Protein AF-A0A914D8M0-F1 (afdb_monomer_lite)

Sequence (100 aa):
MAIRNVLVTGCDYGLGLEFVKVLCKDENLRVDDDESIESVKNLIESQIGSEGLDLLINNAGINQNDGWVPGKGWVNLNRAHMLKHLNVNTLGPVMLTHAN

pLDDT: mean 78.16, std 12.93, range [47.69, 94.81]

Foldseek 3Di:
DDFDAEDAPPCPDDPNVVCCVVVPPPVQQDPVDPVSVVVVVVVVVVPPDPPDHPYYHLPDADDDCQPQDPPPGRPRDDPVVVVVRCVRVPVVVVVVVVVD

Radius of gyration: 17.94 Å; chains: 1; bounding box: 36×24×51 Å

Structure (mmCIF, N/CA/C/O backbone):
data_AF-A0A914D8M0-F1
#
_entry.id   AF-A0A914D8M0-F1
#
loop_
_atom_site.group_PDB
_atom_site.id
_atom_site.type_symbol
_atom_site.label_atom_id
_atom_site.label_alt_id
_atom_site.label_comp_id
_atom_site.label_asym_id
_atom_site.label_entity_id
_atom_site.label_seq_id
_atom_site.pdbx_PDB_ins_code
_atom_site.Cartn_x
_atom_site.Cartn_y
_atom_site.Cartn_z
_atom_site.occupancy
_atom_site.B_iso_or_equiv
_atom_site.auth_seq_id
_atom_site.auth_comp_id
_atom_site.auth_asym_id
_atom_site.auth_atom_id
_atom_site.pdbx_PDB_model_num
ATOM 1 N N . MET A 1 1 ? -24.512 8.894 9.621 1.00 58.84 1 MET A N 1
ATOM 2 C CA . MET A 1 1 ? -23.800 7.637 9.930 1.00 58.84 1 MET A CA 1
AT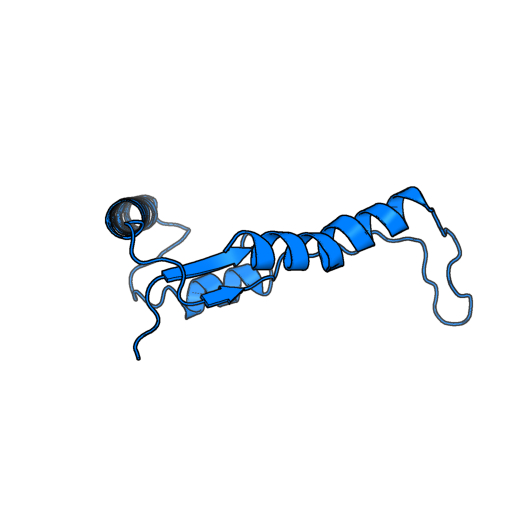OM 3 C C . MET A 1 1 ? -22.369 8.017 10.273 1.00 58.84 1 MET A C 1
ATOM 5 O O . MET A 1 1 ? -21.840 8.878 9.581 1.00 58.84 1 MET A O 1
ATOM 9 N N . ALA A 1 2 ? -21.799 7.501 11.362 1.00 78.19 2 ALA A N 1
ATOM 10 C CA . ALA A 1 2 ? -20.409 7.780 11.732 1.00 78.19 2 ALA A CA 1
ATOM 11 C C . ALA A 1 2 ? -19.495 6.730 11.081 1.00 78.19 2 ALA A C 1
ATOM 13 O O . ALA A 1 2 ? -19.821 5.549 11.146 1.00 78.19 2 ALA A O 1
ATOM 14 N N . ILE A 1 3 ? -18.398 7.160 10.449 1.00 79.00 3 ILE A N 1
ATOM 15 C CA . ILE A 1 3 ? -17.371 6.270 9.880 1.00 79.00 3 ILE A CA 1
ATOM 16 C C . ILE A 1 3 ? -16.447 5.835 11.022 1.00 79.00 3 ILE A C 1
ATOM 18 O O . ILE A 1 3 ? -15.930 6.702 11.726 1.00 79.00 3 ILE A O 1
ATOM 22 N N . ARG A 1 4 ? -16.258 4.526 11.218 1.00 78.81 4 ARG A N 1
ATOM 23 C CA . ARG A 1 4 ? -15.427 3.958 12.295 1.00 78.81 4 ARG A CA 1
ATOM 24 C C . ARG A 1 4 ? -14.321 3.060 11.748 1.00 78.81 4 ARG A C 1
ATOM 26 O O . ARG A 1 4 ? -13.166 3.231 12.117 1.00 78.81 4 ARG A O 1
ATOM 33 N N . ASN A 1 5 ? -14.657 2.169 10.820 1.00 79.56 5 ASN A N 1
ATOM 34 C CA . ASN A 1 5 ? -13.725 1.191 10.268 1.00 79.56 5 ASN A CA 1
ATOM 35 C C . ASN A 1 5 ? -13.183 1.684 8.922 1.00 79.56 5 ASN A C 1
ATOM 37 O O . ASN A 1 5 ? -13.875 1.612 7.903 1.00 79.56 5 ASN A O 1
ATOM 41 N N . VAL A 1 6 ? -11.949 2.195 8.914 1.00 86.06 6 VAL A N 1
ATOM 42 C CA . VAL A 1 6 ? -11.293 2.719 7.707 1.00 86.06 6 VAL A CA 1
ATOM 43 C C . VAL A 1 6 ? -10.037 1.923 7.377 1.00 86.06 6 VAL A C 1
ATOM 45 O O . VAL A 1 6 ? -9.181 1.726 8.234 1.00 86.06 6 VAL A O 1
ATOM 48 N N . LEU A 1 7 ? -9.894 1.529 6.112 1.00 83.38 7 LEU A N 1
ATOM 49 C CA . LEU A 1 7 ? -8.699 0.877 5.586 1.00 83.38 7 LEU A CA 1
ATOM 50 C C . LEU A 1 7 ? -8.058 1.784 4.541 1.00 83.38 7 LEU A C 1
ATOM 52 O O . LEU A 1 7 ? -8.692 2.148 3.551 1.00 83.38 7 LEU A O 1
ATOM 56 N N . VAL A 1 8 ? -6.785 2.119 4.742 1.00 88.75 8 VAL A N 1
ATOM 57 C CA . VAL A 1 8 ? -5.983 2.930 3.817 1.00 88.75 8 VAL A CA 1
ATOM 58 C C . VAL A 1 8 ? -4.794 2.103 3.345 1.00 88.75 8 VAL A C 1
ATOM 60 O O . VAL A 1 8 ? -4.034 1.585 4.157 1.00 88.75 8 VAL A O 1
ATOM 63 N N . THR A 1 9 ? -4.609 1.976 2.033 1.00 87.06 9 THR A N 1
ATOM 64 C CA . THR A 1 9 ? -3.437 1.288 1.460 1.00 87.06 9 THR A CA 1
ATOM 65 C C . THR A 1 9 ? -2.293 2.267 1.169 1.00 87.06 9 THR A C 1
ATOM 67 O O . THR A 1 9 ? -2.534 3.425 0.831 1.00 87.06 9 THR A O 1
ATOM 70 N N . GLY A 1 10 ? -1.036 1.815 1.270 1.00 87.75 10 GLY A N 1
ATOM 71 C CA . GLY A 1 10 ? 0.149 2.635 0.953 1.00 87.75 10 GLY A CA 1
ATOM 72 C C . GLY A 1 10 ? 0.300 3.865 1.854 1.00 87.75 10 GLY A C 1
ATOM 73 O O . GLY A 1 10 ? 0.456 4.978 1.357 1.00 87.75 10 GLY A O 1
ATOM 74 N N . CYS A 1 11 ? 0.148 3.684 3.167 1.00 88.25 11 CYS A N 1
ATOM 75 C CA . CYS A 1 11 ? 0.115 4.767 4.154 1.00 88.25 11 CYS A CA 1
ATOM 76 C C . CYS A 1 11 ? 1.455 5.036 4.854 1.00 88.25 11 CYS A C 1
ATOM 78 O O . CYS A 1 11 ? 1.501 5.774 5.832 1.00 88.25 11 CYS A O 1
ATOM 80 N N . ASP A 1 12 ? 2.543 4.448 4.371 1.00 83.31 12 ASP A N 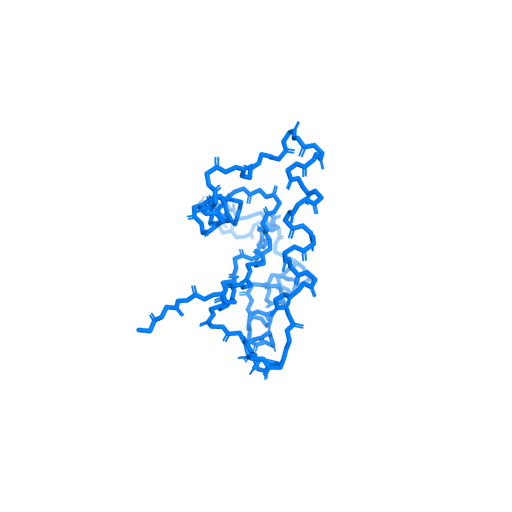1
ATOM 81 C CA . ASP A 1 12 ? 3.890 4.621 4.907 1.00 83.31 12 ASP A CA 1
ATOM 82 C C . ASP A 1 12 ? 4.521 5.978 4.533 1.00 83.31 12 ASP A C 1
ATOM 84 O O . ASP A 1 12 ? 5.441 6.442 5.203 1.00 83.31 12 ASP A O 1
ATOM 88 N N . TYR A 1 13 ? 4.002 6.660 3.506 1.00 86.88 13 TYR A N 1
ATOM 89 C CA . TYR A 1 13 ? 4.408 8.014 3.114 1.00 86.88 13 TYR A CA 1
ATOM 90 C C . TYR A 1 13 ? 3.309 8.737 2.317 1.00 86.88 13 TYR A C 1
ATOM 92 O O . TYR A 1 13 ? 2.249 8.187 2.008 1.00 86.88 13 TYR A O 1
ATOM 100 N N . GLY A 1 14 ? 3.574 9.997 1.958 1.00 92.19 14 GLY A N 1
ATOM 101 C CA . GLY A 1 14 ? 2.749 10.770 1.029 1.00 92.19 14 GLY A CA 1
ATOM 102 C C . GLY A 1 14 ? 1.308 10.967 1.504 1.00 92.19 14 GLY A C 1
ATOM 103 O O . GLY A 1 14 ? 1.050 11.162 2.689 1.00 92.19 14 GLY A O 1
ATOM 104 N N . LEU A 1 15 ? 0.361 10.928 0.563 1.00 90.50 15 LEU A N 1
ATOM 105 C CA . LEU A 1 15 ? -1.055 11.190 0.844 1.00 90.50 15 LEU A CA 1
ATOM 106 C C . LEU A 1 15 ? -1.682 10.143 1.771 1.00 90.50 15 LEU A C 1
ATOM 108 O O . LEU A 1 15 ? -2.498 10.503 2.612 1.00 90.50 15 LEU A O 1
ATOM 112 N N . GLY A 1 16 ? -1.279 8.874 1.660 1.00 87.00 16 GLY A N 1
ATOM 113 C CA . GLY A 1 16 ? -1.768 7.807 2.535 1.00 87.00 16 GLY A CA 1
ATOM 114 C C . GLY A 1 16 ? -1.446 8.070 4.003 1.00 87.00 16 GLY A C 1
ATOM 115 O O . GLY A 1 16 ? -2.317 7.913 4.856 1.00 87.00 16 GLY A O 1
ATOM 116 N N . LEU A 1 17 ? -0.226 8.534 4.288 1.00 86.69 17 LEU A N 1
ATOM 117 C CA . LEU A 1 17 ? 0.185 8.912 5.640 1.00 86.69 17 LEU A CA 1
ATOM 118 C C . LEU A 1 17 ? -0.620 10.108 6.170 1.00 86.69 17 LEU A C 1
ATOM 120 O O . LEU A 1 17 ? -1.052 10.103 7.320 1.00 86.69 17 LEU A O 1
ATOM 124 N N . GLU A 1 18 ? -0.859 11.124 5.338 1.00 86.31 18 GLU A N 1
ATOM 125 C CA . GLU A 1 18 ? -1.665 12.284 5.739 1.00 86.31 18 GLU A CA 1
ATOM 126 C C . GLU A 1 18 ? -3.139 11.919 5.961 1.00 86.31 18 GLU A C 1
ATOM 128 O O . GLU A 1 18 ? -3.752 12.411 6.909 1.00 86.31 18 GLU A O 1
ATOM 133 N N . PHE A 1 19 ? -3.703 11.002 5.164 1.00 84.81 19 PHE A N 1
ATOM 134 C CA . PHE A 1 19 ? -5.032 10.452 5.434 1.00 84.81 19 PHE A CA 1
ATOM 135 C C . PHE A 1 19 ? -5.077 9.757 6.791 1.00 84.81 19 PHE A C 1
ATOM 137 O O . PHE A 1 19 ? -5.989 10.037 7.561 1.00 84.81 19 PHE A O 1
ATOM 144 N N . VAL A 1 20 ? -4.091 8.915 7.118 1.00 84.06 20 VAL A N 1
ATOM 145 C CA . VAL A 1 20 ? -4.020 8.267 8.436 1.00 84.06 20 VAL A CA 1
ATOM 146 C C . VAL A 1 20 ? -3.944 9.312 9.547 1.00 84.06 20 VAL A C 1
ATOM 148 O O . VAL A 1 20 ? -4.760 9.263 10.454 1.00 84.06 20 VAL A O 1
ATOM 151 N N . LYS A 1 21 ? -3.073 10.322 9.459 1.00 77.56 21 LYS A N 1
ATOM 152 C CA . LYS A 1 21 ? -2.979 11.384 10.483 1.00 77.56 21 LYS A CA 1
ATOM 153 C C . LYS A 1 21 ? -4.287 12.156 10.688 1.00 77.56 21 LYS A C 1
ATOM 155 O O . LYS A 1 21 ? -4.624 12.514 11.811 1.00 77.56 21 LYS A O 1
ATOM 160 N N . VAL A 1 22 ? -5.016 12.455 9.611 1.00 76.06 22 VAL A N 1
ATOM 161 C CA . VAL A 1 22 ? -6.267 13.231 9.680 1.00 76.06 22 VAL A CA 1
ATOM 162 C C . VAL A 1 22 ? -7.458 12.373 10.115 1.00 76.06 22 VAL A C 1
ATOM 164 O O . VAL A 1 22 ? -8.363 12.888 10.773 1.00 76.06 22 VAL A O 1
ATOM 167 N N . LEU A 1 23 ? -7.488 11.095 9.731 1.00 76.38 23 LEU A N 1
ATOM 168 C CA . LEU A 1 23 ? -8.577 10.166 10.048 1.00 76.38 23 LEU A CA 1
ATOM 169 C C . LEU A 1 23 ? -8.403 9.544 11.433 1.00 76.38 23 LEU A C 1
ATOM 171 O O . LEU A 1 23 ? -9.372 9.457 12.180 1.00 76.38 23 LEU A O 1
ATOM 175 N N . CYS A 1 24 ? -7.170 9.223 11.824 1.00 68.31 24 CYS A N 1
ATOM 176 C CA . CYS A 1 24 ? -6.786 8.906 13.195 1.00 68.31 24 CYS A CA 1
ATOM 177 C C . CYS A 1 24 ? -6.663 10.181 14.034 1.00 68.31 24 CYS A C 1
ATOM 179 O O . CYS A 1 24 ? -5.735 10.284 14.825 1.00 68.31 24 CYS A O 1
ATOM 181 N N . LYS A 1 25 ? -7.586 11.143 13.887 1.00 53.28 25 LYS A N 1
ATOM 182 C CA . LYS A 1 25 ? -7.783 12.261 14.826 1.00 53.28 25 LYS A CA 1
ATOM 183 C C . LYS A 1 25 ? -8.258 11.736 16.193 1.00 53.28 25 LYS A C 1
ATOM 185 O O . LYS A 1 25 ? -9.315 12.100 16.693 1.00 53.28 25 LYS A O 1
ATOM 190 N N . ASP A 1 26 ? -7.473 10.849 16.777 1.00 50.47 26 ASP A N 1
ATOM 191 C CA . ASP A 1 26 ? -7.210 10.828 18.193 1.00 50.47 26 ASP A CA 1
ATOM 192 C C . ASP A 1 26 ? -6.069 11.827 18.390 1.00 50.47 26 ASP A C 1
ATOM 194 O O . ASP A 1 26 ? -5.008 11.709 17.773 1.00 50.47 26 ASP A O 1
ATOM 198 N N . GLU A 1 27 ? -6.294 12.859 19.198 1.00 50.09 27 GLU A N 1
ATOM 199 C CA . GLU A 1 27 ? -5.320 13.932 19.438 1.00 50.09 27 GLU A CA 1
ATOM 200 C C . GLU A 1 27 ? -4.006 13.409 20.066 1.00 50.09 27 GLU A C 1
ATOM 202 O O . GLU A 1 27 ? -3.046 14.164 20.215 1.00 50.09 27 GLU A O 1
ATOM 207 N N . ASN A 1 28 ? -3.950 12.110 20.388 1.00 47.69 28 ASN A N 1
ATOM 208 C CA . ASN A 1 28 ? -2.852 11.425 21.053 1.00 47.69 28 ASN A CA 1
ATOM 209 C C . ASN A 1 28 ? -2.017 10.486 20.160 1.00 47.69 28 ASN A C 1
ATOM 211 O O . ASN A 1 28 ? -1.032 9.954 20.672 1.00 47.69 28 ASN A O 1
ATOM 215 N N . LEU A 1 29 ? -2.347 10.255 18.874 1.00 54.50 29 LEU A N 1
ATOM 216 C CA . LEU A 1 29 ? -1.523 9.372 18.026 1.00 54.50 29 LEU A CA 1
ATOM 217 C C . LEU A 1 29 ? -0.235 10.066 17.557 1.00 54.50 29 LEU A C 1
ATOM 219 O O . LEU A 1 29 ? -0.245 10.958 16.707 1.00 54.50 29 LEU A O 1
ATOM 223 N N . ARG A 1 30 ? 0.894 9.596 18.080 1.00 56.50 30 ARG A N 1
ATOM 224 C CA . ARG A 1 30 ? 2.247 10.068 17.809 1.00 56.50 30 ARG A CA 1
ATOM 225 C C . ARG A 1 30 ? 3.088 8.917 17.271 1.00 56.50 30 ARG A C 1
ATOM 227 O O . ARG A 1 30 ? 3.343 7.942 17.960 1.00 56.50 30 ARG A O 1
ATOM 234 N N . VAL A 1 31 ? 3.526 9.033 16.019 1.00 54.31 31 VAL A N 1
ATOM 235 C CA . VAL A 1 31 ? 4.341 8.000 15.345 1.00 54.31 31 VAL A CA 1
ATOM 236 C C . VAL A 1 31 ? 5.791 7.945 15.844 1.00 54.31 31 VAL A C 1
ATOM 238 O O . VAL A 1 31 ? 6.548 7.071 15.436 1.00 54.31 31 VAL A O 1
ATOM 241 N N . ASP A 1 32 ? 6.180 8.901 16.686 1.00 63.84 32 ASP A N 1
ATOM 242 C CA . ASP A 1 32 ? 7.461 8.990 17.386 1.00 63.84 32 ASP A CA 1
ATOM 243 C C . ASP A 1 32 ? 7.370 8.548 18.859 1.00 63.84 32 ASP A C 1
ATOM 245 O O . ASP A 1 32 ? 8.316 8.760 19.614 1.00 63.84 32 ASP A O 1
ATOM 249 N N . ASP A 1 33 ? 6.241 7.965 19.270 1.00 68.12 33 ASP A N 1
ATOM 250 C CA . ASP A 1 33 ? 5.953 7.564 20.646 1.00 68.12 33 ASP A CA 1
ATOM 251 C C . ASP A 1 33 ? 5.446 6.114 20.687 1.00 68.12 33 ASP A C 1
ATOM 253 O O . ASP A 1 33 ? 4.328 5.804 20.267 1.00 68.12 33 ASP A O 1
ATOM 257 N N . ASP A 1 34 ? 6.287 5.218 21.201 1.00 68.62 34 ASP A N 1
ATOM 258 C CA . ASP A 1 34 ? 6.013 3.781 21.263 1.00 68.62 34 ASP A CA 1
ATOM 259 C C . ASP A 1 34 ? 4.771 3.450 22.117 1.00 68.62 34 ASP A C 1
ATOM 261 O O . ASP A 1 34 ? 4.053 2.494 21.815 1.00 68.62 34 ASP A O 1
ATOM 265 N N . GLU A 1 35 ? 4.458 4.252 23.144 1.00 72.38 35 GLU A N 1
ATOM 266 C CA . GLU A 1 35 ? 3.265 4.054 23.984 1.00 72.38 35 GLU A CA 1
ATOM 267 C C . GLU A 1 35 ? 1.986 4.439 23.230 1.00 72.38 35 GLU A C 1
ATOM 269 O O . GLU A 1 35 ? 0.964 3.748 23.305 1.00 72.38 35 GLU A O 1
ATOM 274 N N . SER A 1 36 ? 2.062 5.506 22.435 1.00 60.56 36 SER A N 1
ATOM 275 C CA . SER A 1 36 ? 0.985 5.933 21.546 1.00 60.56 36 SER A CA 1
ATOM 276 C C . SER A 1 36 ? 0.687 4.874 20.477 1.00 60.56 36 SER A C 1
ATOM 278 O O . SER A 1 36 ? -0.476 4.523 20.250 1.00 60.56 36 SER A O 1
ATOM 280 N N . ILE A 1 37 ? 1.731 4.278 19.893 1.00 61.69 37 ILE A N 1
ATOM 281 C CA . ILE A 1 37 ? 1.615 3.189 18.914 1.00 61.69 37 ILE A CA 1
ATOM 282 C C . ILE A 1 37 ? 0.954 1.948 19.535 1.00 61.69 37 ILE A C 1
ATOM 284 O O . ILE A 1 37 ? 0.028 1.385 18.942 1.00 61.69 37 ILE A O 1
ATOM 288 N N . GLU A 1 38 ? 1.372 1.532 20.734 1.00 67.50 38 GLU A N 1
ATOM 289 C CA . GLU A 1 38 ? 0.796 0.362 21.412 1.00 67.50 38 GLU A CA 1
ATOM 290 C C . GLU A 1 38 ? -0.671 0.601 21.818 1.00 67.50 38 GLU A C 1
ATOM 292 O O . GLU A 1 38 ? -1.504 -0.305 21.728 1.00 67.50 38 GLU A O 1
ATOM 297 N N . SER A 1 39 ? -1.038 1.831 22.196 1.00 64.50 39 SER A N 1
ATOM 298 C CA . SER A 1 39 ? -2.429 2.188 22.515 1.00 64.50 39 SER A CA 1
ATOM 299 C C . SER A 1 39 ? -3.365 2.042 21.306 1.00 64.50 39 SER A C 1
ATOM 301 O O . SER A 1 39 ? -4.456 1.476 21.418 1.00 64.50 39 SER A O 1
ATOM 303 N N . VAL A 1 40 ? -2.905 2.457 20.122 1.00 59.53 40 VAL A N 1
ATOM 304 C CA . VAL A 1 40 ? -3.659 2.336 18.869 1.00 59.53 40 VAL A CA 1
ATOM 305 C C . VAL A 1 40 ? -3.723 0.891 18.396 1.00 59.53 40 VAL A C 1
ATOM 307 O O . VAL A 1 40 ? -4.759 0.455 17.901 1.00 59.53 40 VAL A O 1
ATOM 310 N N . LYS A 1 41 ? -2.663 0.107 18.595 1.00 62.47 41 LYS A N 1
ATOM 311 C CA . LYS A 1 41 ? -2.665 -1.324 18.281 1.00 62.47 41 LYS A CA 1
ATOM 312 C C . LYS A 1 41 ? -3.730 -2.083 19.081 1.00 62.47 41 LYS A C 1
ATOM 314 O O . LYS A 1 41 ? -4.517 -2.816 18.489 1.00 62.47 41 LYS A O 1
ATOM 319 N N . ASN A 1 42 ? -3.830 -1.826 20.386 1.00 62.59 42 ASN A N 1
ATOM 320 C CA . ASN A 1 42 ? -4.886 -2.392 21.232 1.00 62.59 42 ASN A CA 1
ATOM 321 C C . ASN A 1 42 ? -6.294 -1.939 20.791 1.00 62.59 42 ASN A C 1
ATOM 323 O O . ASN A 1 42 ? -7.242 -2.726 20.819 1.00 62.59 42 ASN A O 1
ATOM 327 N N . LEU A 1 43 ? -6.437 -0.689 20.330 1.00 60.97 43 LEU A N 1
ATOM 328 C CA . LEU A 1 43 ? -7.691 -0.176 19.770 1.00 60.97 43 LEU A CA 1
ATOM 329 C C . LEU A 1 43 ? -8.082 -0.928 18.486 1.00 60.97 43 LEU A C 1
ATOM 331 O O . LEU A 1 43 ? -9.220 -1.381 18.366 1.00 60.97 43 LEU A O 1
ATOM 335 N N . ILE A 1 44 ? -7.137 -1.115 17.560 1.00 60.03 44 ILE A N 1
ATOM 336 C CA . ILE A 1 44 ? -7.338 -1.845 16.300 1.00 60.03 44 ILE A CA 1
ATOM 337 C C . ILE A 1 44 ? -7.732 -3.301 16.581 1.00 60.03 44 ILE A C 1
ATOM 339 O O . ILE A 1 44 ? -8.717 -3.786 16.026 1.00 60.03 44 ILE A O 1
ATOM 343 N N . GLU A 1 45 ? -7.021 -3.979 17.485 1.00 60.31 45 GLU A N 1
ATOM 344 C CA . GLU A 1 45 ? -7.320 -5.361 17.887 1.00 60.31 45 GLU A CA 1
ATOM 345 C C . GLU A 1 45 ? -8.714 -5.499 18.525 1.00 60.31 45 GLU A C 1
ATOM 347 O O . GLU A 1 45 ? -9.364 -6.532 18.370 1.00 60.31 45 GLU A O 1
ATOM 352 N N 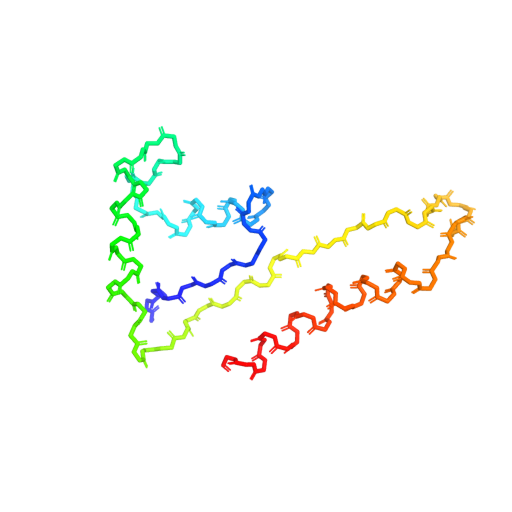. SER A 1 46 ? -9.214 -4.445 19.180 1.00 61.09 46 SER A N 1
ATOM 353 C CA . SER A 1 46 ? -10.566 -4.415 19.754 1.00 61.09 46 SER A CA 1
ATOM 354 C C . SER A 1 46 ? -11.680 -4.093 18.745 1.00 61.09 46 SER A C 1
ATOM 356 O O . SER A 1 46 ? -12.830 -4.468 18.977 1.00 61.09 46 SER A O 1
ATOM 358 N N . GLN A 1 47 ? -11.371 -3.394 17.642 1.00 63.78 47 GLN A N 1
ATOM 359 C CA . GLN A 1 47 ? -12.376 -2.853 16.715 1.00 63.78 47 GLN A CA 1
ATOM 360 C C . GLN A 1 47 ? -12.626 -3.700 15.465 1.00 63.78 47 GLN A C 1
ATOM 362 O O . GLN A 1 47 ? -13.718 -3.618 14.898 1.00 63.78 47 GLN A O 1
ATOM 367 N N . ILE A 1 48 ? -11.692 -4.557 15.045 1.00 60.81 48 ILE A N 1
ATOM 368 C CA . ILE A 1 48 ? -11.903 -5.427 13.876 1.00 60.81 48 ILE A CA 1
ATOM 369 C C . ILE A 1 48 ? -12.710 -6.674 14.294 1.00 60.81 48 ILE A C 1
ATOM 371 O O . ILE A 1 48 ? -12.199 -7.786 14.395 1.00 60.81 48 ILE A O 1
ATOM 375 N N . GLY A 1 49 ? -13.994 -6.462 14.594 1.00 61.94 49 GLY A N 1
ATOM 376 C CA . GLY A 1 49 ? -15.011 -7.501 14.785 1.00 61.94 49 GLY A CA 1
ATOM 377 C C . GLY A 1 49 ? -15.749 -7.845 13.481 1.00 61.94 49 GLY A C 1
ATOM 378 O O . GLY A 1 49 ? -15.233 -7.665 12.383 1.00 61.94 49 GLY A O 1
ATOM 379 N N . SER A 1 50 ? -16.999 -8.310 13.571 1.00 61.38 50 SER A N 1
ATOM 380 C CA . SER A 1 50 ? -17.836 -8.668 12.408 1.00 61.38 50 SER A CA 1
ATOM 381 C C . SER A 1 50 ? -18.533 -7.482 11.720 1.00 61.38 50 SER A C 1
ATOM 383 O O . SER A 1 50 ? -19.427 -7.698 10.905 1.00 61.38 50 SER A O 1
ATOM 385 N N . GLU A 1 51 ? -18.204 -6.237 12.080 1.00 68.69 51 GLU A N 1
ATOM 386 C CA . GLU A 1 51 ? -18.961 -5.043 11.657 1.00 68.69 51 GLU A CA 1
ATOM 387 C C . GLU A 1 51 ? -18.628 -4.555 10.234 1.00 68.69 51 GLU A C 1
ATOM 389 O O . GLU A 1 51 ? -19.324 -3.685 9.715 1.00 68.69 51 GLU A O 1
ATOM 394 N N . GLY A 1 52 ? -17.626 -5.147 9.577 1.00 71.69 52 GLY A N 1
ATOM 395 C CA . GLY A 1 52 ? -17.243 -4.799 8.207 1.00 71.69 52 GLY A CA 1
ATOM 396 C C . GLY A 1 52 ? -16.577 -3.424 8.085 1.00 71.69 52 GLY A C 1
ATOM 397 O O . GLY A 1 52 ? -16.370 -2.713 9.071 1.00 71.69 52 GLY A O 1
ATOM 398 N N . LEU A 1 53 ? -16.189 -3.064 6.862 1.00 76.31 53 LEU A N 1
ATOM 399 C CA . LEU A 1 53 ? -15.464 -1.829 6.567 1.00 76.31 53 LEU A CA 1
ATOM 400 C C . LEU A 1 53 ? -16.424 -0.694 6.172 1.00 76.31 53 LEU A C 1
ATOM 402 O O . LEU A 1 53 ? -17.213 -0.855 5.243 1.00 76.31 53 LEU A O 1
ATOM 406 N N . ASP A 1 54 ? -16.311 0.472 6.817 1.00 85.50 54 ASP A N 1
ATOM 407 C CA . ASP A 1 54 ? -17.109 1.661 6.478 1.00 85.50 54 ASP A CA 1
ATOM 408 C C . ASP A 1 54 ? -16.510 2.436 5.293 1.00 85.50 54 ASP A C 1
ATOM 410 O O . ASP A 1 54 ? -17.235 3.030 4.493 1.00 85.50 54 ASP A O 1
ATOM 414 N N . LEU A 1 55 ? -15.176 2.472 5.193 1.00 86.69 55 LEU A N 1
ATOM 415 C CA . LEU A 1 55 ? -14.460 3.220 4.161 1.00 86.69 55 LEU A CA 1
ATOM 416 C C . LEU A 1 55 ? -13.182 2.500 3.718 1.00 86.69 55 LEU A C 1
ATOM 418 O O . LEU A 1 55 ? -12.288 2.234 4.521 1.00 86.69 55 LEU A O 1
ATOM 422 N N . LEU A 1 56 ? -13.066 2.274 2.408 1.00 84.88 56 LEU A N 1
ATOM 423 C CA . LEU A 1 56 ? -11.842 1.812 1.757 1.00 84.88 56 LEU A CA 1
ATOM 424 C C . LEU A 1 56 ? -11.175 2.951 0.977 1.00 84.88 56 LEU A C 1
ATOM 426 O O . LEU A 1 56 ? -11.772 3.510 0.058 1.00 84.88 56 LEU A O 1
ATOM 430 N N . ILE A 1 57 ? -9.910 3.244 1.284 1.00 90.44 57 ILE A N 1
ATOM 431 C CA . ILE A 1 57 ? -9.071 4.199 0.551 1.00 90.44 57 ILE A CA 1
ATOM 432 C C . ILE A 1 57 ? -7.957 3.442 -0.188 1.00 90.44 57 ILE A C 1
ATOM 434 O O . ILE A 1 57 ? -6.921 3.066 0.371 1.00 90.44 57 ILE A O 1
ATOM 438 N N . ASN A 1 58 ? -8.160 3.253 -1.492 1.00 89.62 58 ASN A N 1
ATOM 439 C CA . ASN A 1 58 ? -7.188 2.656 -2.411 1.00 89.62 58 ASN A CA 1
ATOM 440 C C . ASN A 1 58 ? -6.093 3.668 -2.805 1.00 89.62 58 ASN A C 1
ATOM 442 O O . ASN A 1 58 ? -6.068 4.153 -3.933 1.00 89.62 58 ASN A O 1
ATOM 446 N N . ASN A 1 59 ? -5.222 4.034 -1.863 1.00 93.62 59 ASN A N 1
ATOM 447 C CA . ASN A 1 59 ? -4.156 5.015 -2.080 1.00 93.62 59 ASN A CA 1
ATOM 448 C C . ASN A 1 59 ? -2.837 4.401 -2.598 1.00 93.62 59 ASN A C 1
ATOM 450 O O . ASN A 1 59 ? -2.060 5.107 -3.240 1.00 93.62 59 ASN A O 1
ATOM 454 N N . ALA A 1 60 ? -2.570 3.111 -2.369 1.00 90.25 60 ALA A N 1
ATOM 455 C CA . ALA A 1 60 ? -1.342 2.482 -2.851 1.00 90.25 60 ALA A CA 1
ATOM 456 C C . ALA A 1 60 ? -1.218 2.578 -4.381 1.00 90.25 60 ALA A C 1
ATOM 458 O O . ALA A 1 60 ? -2.104 2.155 -5.123 1.00 90.25 60 ALA A O 1
ATOM 459 N N . GLY A 1 61 ? -0.078 3.084 -4.851 1.00 93.56 61 GLY A N 1
ATOM 460 C CA . GLY A 1 61 ? 0.217 3.198 -6.271 1.00 93.56 61 GLY A CA 1
ATOM 461 C C . GLY A 1 61 ? 1.712 3.292 -6.538 1.00 93.56 61 GLY A C 1
ATOM 462 O O . GLY A 1 61 ? 2.484 3.757 -5.701 1.00 93.56 61 GLY A O 1
ATOM 463 N N . ILE A 1 62 ? 2.129 2.844 -7.719 1.00 92.31 62 ILE A N 1
ATOM 464 C CA . ILE A 1 62 ? 3.515 2.934 -8.179 1.00 92.31 62 ILE A CA 1
ATOM 465 C C . ILE A 1 62 ? 3.624 3.765 -9.449 1.00 92.31 62 ILE A C 1
ATOM 467 O O . ILE A 1 62 ? 2.752 3.737 -10.323 1.00 92.31 62 ILE A O 1
ATOM 471 N N . ASN A 1 63 ? 4.761 4.444 -9.574 1.00 89.38 63 ASN A N 1
ATOM 472 C CA . ASN A 1 63 ? 5.191 5.064 -10.813 1.00 89.38 63 ASN A CA 1
ATOM 473 C C . ASN A 1 63 ? 6.615 4.600 -11.165 1.00 89.38 63 ASN A C 1
ATOM 475 O O . ASN A 1 63 ? 7.587 5.272 -10.822 1.00 89.38 63 ASN A O 1
ATOM 479 N N . GLN A 1 64 ? 6.763 3.418 -11.775 1.00 84.69 64 GLN A N 1
ATOM 480 C CA . GLN A 1 64 ? 8.051 3.029 -12.341 1.00 84.69 64 GLN A CA 1
ATOM 481 C C . GLN A 1 64 ? 8.362 3.906 -13.555 1.00 84.69 64 GLN A C 1
ATOM 483 O O . GLN A 1 64 ? 7.510 4.191 -14.392 1.00 84.69 64 GLN A O 1
ATOM 488 N N . ASN A 1 65 ? 9.600 4.388 -13.620 1.00 78.25 65 ASN A N 1
ATOM 489 C CA . ASN A 1 65 ? 10.024 5.237 -14.717 1.00 78.25 65 ASN A CA 1
ATOM 490 C C . ASN A 1 65 ? 10.255 4.385 -15.973 1.00 78.25 65 ASN A C 1
ATOM 492 O O . ASN A 1 65 ? 11.352 3.866 -16.178 1.00 78.25 65 ASN A O 1
ATOM 496 N N . ASP A 1 66 ? 9.248 4.300 -16.841 1.00 77.56 66 ASP A N 1
ATOM 497 C CA . ASP A 1 66 ? 9.375 3.661 -18.163 1.00 77.56 66 ASP A CA 1
ATOM 498 C C . ASP A 1 66 ? 9.969 4.618 -19.217 1.00 77.56 66 ASP A C 1
ATOM 500 O O . ASP A 1 66 ? 9.820 4.449 -20.430 1.00 77.56 66 ASP A O 1
ATOM 504 N N . GLY A 1 67 ? 10.663 5.662 -18.754 1.00 79.31 67 GLY A N 1
ATOM 505 C CA . GLY A 1 67 ? 11.345 6.628 -19.599 1.00 79.31 67 GLY A CA 1
ATOM 506 C C . GLY A 1 67 ? 10.375 7.501 -20.383 1.00 79.31 67 GLY A C 1
ATOM 507 O O . GLY A 1 67 ? 10.611 7.752 -21.561 1.00 79.31 67 GLY A O 1
ATOM 508 N N . TRP A 1 68 ? 9.267 7.948 -19.789 1.00 84.00 68 TRP A N 1
ATOM 509 C CA . TRP A 1 68 ? 8.442 8.956 -20.453 1.00 84.00 68 TRP A CA 1
ATOM 510 C C . TRP A 1 68 ? 9.195 10.287 -20.508 1.00 84.00 68 TRP A C 1
ATOM 512 O O . TRP A 1 68 ? 9.593 10.835 -19.480 1.00 84.00 68 TRP A O 1
ATOM 522 N N . VAL A 1 69 ? 9.387 10.808 -21.718 1.00 84.81 69 VAL A N 1
ATOM 523 C CA . VAL A 1 69 ? 10.049 12.089 -21.959 1.00 84.81 69 VAL A CA 1
ATOM 524 C C . VAL A 1 69 ? 9.079 13.015 -22.701 1.00 84.81 69 VAL A C 1
ATOM 526 O O . VAL A 1 69 ? 8.610 12.656 -23.791 1.00 84.81 69 VAL A O 1
ATOM 529 N N . PRO A 1 70 ? 8.789 14.219 -22.166 1.00 88.75 70 PRO A N 1
ATOM 530 C CA . PRO A 1 70 ? 7.954 15.204 -22.846 1.00 88.75 70 PRO A CA 1
ATOM 531 C C . PRO A 1 70 ? 8.414 15.438 -24.292 1.00 88.75 70 PRO A C 1
ATOM 533 O O . PRO A 1 70 ? 9.599 15.637 -24.555 1.00 88.75 70 PRO A O 1
ATOM 536 N N . GLY A 1 71 ? 7.484 15.382 -25.248 1.00 89.06 71 GLY A N 1
ATOM 537 C CA . GLY A 1 71 ? 7.770 15.588 -26.675 1.00 89.06 71 GLY A CA 1
ATOM 538 C C . GLY 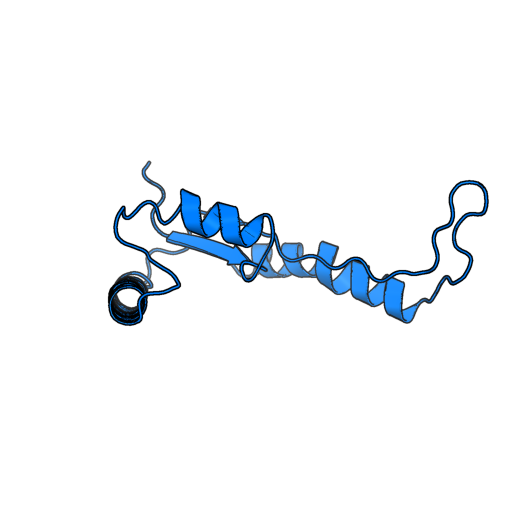A 1 71 ? 8.481 14.430 -27.394 1.00 89.06 71 GLY A C 1
ATOM 539 O O . GLY A 1 71 ? 8.614 14.484 -28.612 1.00 89.06 71 GLY A O 1
ATOM 540 N N . LYS A 1 72 ? 8.908 13.377 -26.681 1.00 84.19 72 LYS A N 1
ATOM 541 C CA . LYS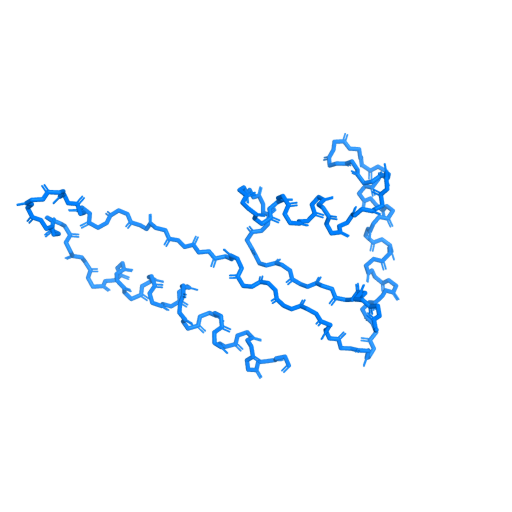 A 1 72 ? 9.532 12.172 -27.269 1.00 84.19 72 LYS A CA 1
ATOM 542 C C . LYS A 1 72 ? 8.763 10.879 -26.987 1.00 84.19 72 LYS A C 1
ATOM 544 O O . LYS A 1 72 ? 9.020 9.871 -27.637 1.00 84.19 72 LYS A O 1
ATOM 549 N N . GLY A 1 73 ? 7.813 10.908 -26.054 1.00 85.44 73 GLY A N 1
ATOM 550 C CA . GLY A 1 73 ? 7.045 9.731 -25.658 1.00 85.44 73 GLY A CA 1
ATOM 551 C C . GLY A 1 73 ? 7.857 8.788 -24.770 1.00 85.44 73 GLY A C 1
ATOM 552 O O . GLY A 1 73 ? 8.767 9.216 -24.061 1.00 85.44 73 GLY A O 1
ATOM 553 N N . TRP A 1 74 ? 7.499 7.505 -24.781 1.00 85.12 74 TRP A N 1
ATOM 554 C CA . TRP A 1 74 ? 8.169 6.477 -23.986 1.00 85.12 74 TRP A CA 1
ATOM 555 C C . TRP A 1 74 ? 9.468 6.044 -24.663 1.00 85.12 74 TRP A C 1
ATOM 557 O O . TRP A 1 74 ? 9.437 5.376 -25.696 1.00 85.12 74 TRP A O 1
ATOM 567 N N . VAL A 1 75 ? 10.610 6.406 -24.079 1.00 86.12 75 VAL A N 1
ATOM 568 C CA . VAL A 1 75 ? 11.928 6.012 -24.601 1.00 86.12 75 VAL A CA 1
ATOM 569 C C . VAL A 1 75 ? 12.424 4.679 -24.037 1.00 86.12 75 VAL A C 1
ATOM 571 O O . VAL A 1 75 ? 13.390 4.131 -24.556 1.00 86.12 75 VAL A O 1
ATOM 574 N N . ASN A 1 76 ? 11.767 4.139 -23.003 1.00 83.38 76 ASN A N 1
ATOM 575 C CA . ASN A 1 76 ? 12.119 2.860 -22.384 1.00 83.38 76 ASN A CA 1
ATOM 576 C C . ASN A 1 76 ? 10.871 2.030 -22.025 1.00 83.38 76 ASN A C 1
ATOM 578 O O . ASN A 1 76 ? 10.727 1.537 -20.905 1.00 83.38 76 ASN A O 1
ATOM 582 N N . LEU A 1 77 ? 9.942 1.894 -22.980 1.00 85.25 77 LEU A N 1
ATOM 583 C CA . LEU A 1 77 ? 8.699 1.155 -22.762 1.00 85.25 77 LEU A CA 1
ATOM 584 C C . LEU A 1 77 ? 8.976 -0.337 -22.535 1.00 85.25 77 LEU A C 1
ATOM 586 O O . LEU A 1 77 ? 9.428 -1.046 -23.436 1.00 85.25 77 LEU A O 1
ATOM 590 N N . ASN A 1 78 ? 8.629 -0.832 -21.348 1.00 88.12 78 ASN A N 1
ATOM 591 C CA . ASN A 1 78 ? 8.817 -2.224 -20.967 1.00 88.12 78 ASN A CA 1
ATOM 592 C C . ASN A 1 78 ? 7.478 -2.877 -20.596 1.00 88.12 78 ASN A C 1
ATOM 594 O O . ASN A 1 78 ? 6.746 -2.389 -19.738 1.00 88.12 78 ASN A O 1
ATOM 598 N N . ARG A 1 79 ? 7.164 -4.029 -21.207 1.00 90.62 79 ARG A N 1
ATOM 599 C CA . ARG A 1 79 ? 5.908 -4.751 -20.935 1.00 90.62 79 ARG A CA 1
ATOM 600 C C . ARG A 1 79 ? 5.766 -5.183 -19.476 1.00 90.62 79 ARG A C 1
ATOM 602 O O . ARG A 1 79 ? 4.665 -5.119 -18.946 1.00 90.62 79 ARG A O 1
ATOM 609 N N . ALA A 1 80 ? 6.844 -5.632 -18.837 1.00 90.62 80 ALA A N 1
ATOM 610 C CA . ALA A 1 80 ? 6.800 -6.090 -17.452 1.00 90.62 80 ALA A CA 1
ATOM 611 C C . ALA A 1 80 ? 6.489 -4.936 -16.493 1.00 90.62 80 ALA A C 1
ATOM 613 O O . ALA A 1 80 ? 5.684 -5.109 -15.581 1.00 90.62 80 ALA A O 1
ATOM 614 N N . HIS A 1 81 ? 7.058 -3.752 -16.730 1.00 90.62 81 HIS A N 1
ATOM 615 C CA . HIS A 1 81 ? 6.729 -2.566 -15.943 1.00 90.62 81 HIS A CA 1
ATOM 616 C C . HIS A 1 81 ? 5.278 -2.139 -16.165 1.00 90.62 81 HIS A C 1
ATOM 618 O O . HIS A 1 81 ? 4.537 -1.998 -15.196 1.00 90.62 81 HIS A O 1
ATOM 624 N N . MET A 1 82 ? 4.826 -2.062 -17.422 1.00 90.56 82 MET A N 1
ATOM 625 C CA . MET A 1 82 ? 3.430 -1.745 -17.751 1.00 90.56 82 MET A CA 1
ATOM 626 C C . MET A 1 82 ? 2.445 -2.702 -17.070 1.00 90.56 82 MET A C 1
ATOM 628 O O . MET A 1 82 ? 1.463 -2.267 -16.470 1.00 90.56 82 MET A O 1
ATOM 632 N N . LEU A 1 83 ? 2.721 -4.009 -17.110 1.00 93.88 83 LEU A N 1
ATOM 633 C CA . LEU A 1 83 ? 1.913 -5.004 -16.407 1.00 93.88 83 LEU A CA 1
ATOM 634 C C . LEU A 1 83 ? 1.954 -4.797 -14.891 1.00 93.88 83 LEU A C 1
ATOM 636 O O . LEU A 1 83 ? 0.924 -4.925 -14.238 1.00 93.88 83 LEU A O 1
ATOM 640 N N . LYS A 1 84 ? 3.106 -4.430 -14.320 1.00 93.19 84 LYS A N 1
ATOM 641 C CA . LYS A 1 84 ? 3.217 -4.109 -12.894 1.00 93.19 84 LYS A CA 1
ATOM 642 C C . LYS A 1 84 ? 2.372 -2.888 -12.519 1.00 93.19 84 LYS A C 1
ATOM 644 O O . LYS A 1 84 ? 1.667 -2.945 -11.517 1.00 93.19 84 LYS A O 1
ATOM 649 N N . HIS A 1 85 ? 2.388 -1.826 -13.324 1.00 93.19 85 HIS A N 1
ATOM 650 C CA . HIS A 1 85 ? 1.531 -0.655 -13.126 1.00 93.19 85 HIS A CA 1
ATOM 651 C C . HIS A 1 85 ? 0.047 -1.019 -13.161 1.00 93.19 85 HIS A C 1
ATOM 653 O O . HIS A 1 85 ? -0.686 -0.630 -12.257 1.00 93.19 85 HIS A O 1
ATOM 659 N N . LEU A 1 86 ? -0.393 -1.790 -14.161 1.00 94.81 86 LEU A N 1
ATOM 660 C CA . LEU A 1 86 ? -1.785 -2.241 -14.260 1.00 94.81 86 LEU A CA 1
ATOM 661 C C . LEU A 1 86 ? -2.172 -3.137 -13.078 1.00 94.81 86 LEU A C 1
ATOM 663 O O . LEU A 1 86 ? -3.250 -2.980 -12.510 1.00 94.81 86 LEU A O 1
ATOM 667 N N . ASN A 1 87 ? -1.283 -4.038 -12.662 1.00 92.31 87 ASN A N 1
ATOM 668 C CA . ASN A 1 87 ? -1.525 -4.906 -11.514 1.00 92.31 87 ASN A CA 1
ATOM 669 C C . ASN A 1 87 ? -1.688 -4.104 -10.218 1.00 92.31 87 ASN A C 1
ATOM 671 O O . ASN A 1 87 ? -2.627 -4.361 -9.473 1.00 92.31 87 ASN A O 1
ATOM 675 N N . VAL A 1 88 ? -0.816 -3.127 -9.954 1.00 89.56 88 VAL A N 1
ATOM 676 C CA . VAL A 1 88 ? -0.848 -2.361 -8.698 1.00 89.56 88 VAL A CA 1
ATOM 677 C C . VAL A 1 88 ? -1.909 -1.262 -8.721 1.00 89.56 88 VAL A C 1
ATOM 679 O O . VAL A 1 88 ? -2.731 -1.206 -7.818 1.00 89.56 88 VAL A O 1
ATOM 682 N N . ASN A 1 89 ? -1.930 -0.411 -9.746 1.00 94.62 89 ASN A N 1
ATOM 683 C CA . ASN A 1 89 ? -2.743 0.810 -9.754 1.00 94.62 89 ASN A CA 1
ATOM 684 C C . ASN A 1 89 ? -4.168 0.586 -10.285 1.00 94.62 89 ASN A C 1
ATOM 686 O O . ASN A 1 89 ? -5.004 1.478 -10.172 1.00 94.62 89 ASN A O 1
ATOM 690 N N . THR A 1 90 ? -4.447 -0.559 -10.918 1.00 93.44 90 THR A N 1
ATOM 691 C CA . THR A 1 90 ? -5.762 -0.848 -11.515 1.00 93.44 90 THR A CA 1
ATOM 692 C C . THR A 1 90 ? -6.378 -2.108 -10.932 1.00 93.44 90 THR A C 1
ATOM 694 O O . THR A 1 90 ? -7.429 -2.035 -10.301 1.00 93.44 90 THR A O 1
ATOM 697 N 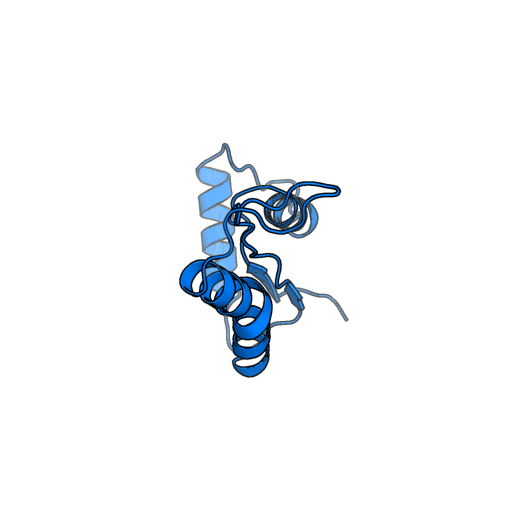N . LEU A 1 91 ? -5.734 -3.265 -11.106 1.00 88.31 91 LEU A N 1
ATOM 698 C CA . LEU A 1 91 ? -6.304 -4.529 -10.644 1.00 88.31 91 LEU A CA 1
ATOM 699 C C . LEU A 1 91 ? -6.299 -4.633 -9.119 1.00 88.31 91 LEU A C 1
ATOM 701 O O . LEU A 1 91 ? -7.274 -5.122 -8.568 1.00 88.31 91 LEU A O 1
ATOM 705 N N . GLY A 1 92 ? -5.268 -4.126 -8.438 1.00 89.00 92 GLY A N 1
ATOM 706 C CA . GLY A 1 92 ? -5.203 -4.074 -6.976 1.00 89.00 92 GLY A CA 1
ATOM 707 C C . GLY A 1 92 ? -6.458 -3.452 -6.352 1.00 89.00 92 GLY A C 1
ATOM 708 O O . GLY A 1 92 ? -7.177 -4.163 -5.650 1.00 89.00 92 GLY A O 1
ATOM 709 N N . PRO A 1 93 ? -6.789 -2.181 -6.661 1.00 84.75 93 PRO A N 1
ATOM 710 C CA . PRO A 1 93 ? -8.013 -1.539 -6.187 1.00 84.75 93 PRO A CA 1
ATOM 711 C C . PRO A 1 93 ? -9.292 -2.307 -6.537 1.00 84.75 93 PRO A C 1
ATOM 713 O O . PRO A 1 93 ? -10.187 -2.409 -5.701 1.00 84.75 93 PRO A O 1
ATOM 716 N N . VAL A 1 94 ? -9.388 -2.878 -7.744 1.00 89.88 94 VAL A N 1
ATOM 717 C CA . VAL A 1 94 ? -10.564 -3.660 -8.169 1.00 89.88 94 VAL A CA 1
ATOM 718 C C . VAL A 1 94 ? -10.724 -4.922 -7.319 1.00 89.88 94 VAL A C 1
ATOM 720 O O . VAL A 1 94 ? -11.813 -5.188 -6.819 1.00 89.88 94 VAL A O 1
ATOM 723 N N . MET A 1 95 ? -9.643 -5.678 -7.121 1.00 85.12 95 MET A N 1
ATOM 724 C CA . MET A 1 95 ? -9.658 -6.921 -6.347 1.00 85.12 95 MET A CA 1
ATOM 725 C C . MET A 1 95 ? -9.934 -6.658 -4.869 1.00 85.12 95 MET A C 1
ATOM 727 O O . MET A 1 95 ? -10.709 -7.385 -4.258 1.00 85.12 95 MET A O 1
ATOM 731 N N . LEU A 1 96 ? -9.352 -5.596 -4.308 1.00 75.62 96 LEU A N 1
ATOM 732 C CA . LEU A 1 96 ? -9.576 -5.209 -2.918 1.00 75.62 96 LEU A CA 1
ATOM 733 C C . LEU A 1 96 ? -11.023 -4.755 -2.684 1.00 75.62 96 LEU A C 1
ATOM 735 O O . LEU A 1 96 ? -11.619 -5.100 -1.673 1.00 75.62 96 LEU A O 1
ATOM 739 N N . THR A 1 97 ? -11.604 -4.040 -3.650 1.00 80.38 97 THR A N 1
ATOM 740 C CA . THR A 1 97 ? -13.020 -3.643 -3.606 1.00 80.38 97 THR A CA 1
ATOM 741 C C . THR A 1 97 ? -13.956 -4.846 -3.742 1.00 80.38 97 THR A C 1
ATOM 743 O O . THR A 1 97 ? -15.017 -4.851 -3.137 1.00 80.38 97 THR A O 1
ATOM 746 N N . HIS A 1 98 ? -13.582 -5.866 -4.522 1.00 71.88 98 HIS A N 1
ATOM 747 C CA . HIS A 1 98 ? -14.363 -7.101 -4.656 1.00 71.88 98 HIS A CA 1
ATOM 748 C C . HIS A 1 98 ? -14.300 -7.997 -3.410 1.00 71.88 98 HIS A C 1
ATOM 750 O O . HIS A 1 98 ? -15.251 -8.720 -3.131 1.00 71.88 98 HIS A O 1
ATOM 756 N N . ALA A 1 99 ? -13.169 -7.984 -2.702 1.00 67.25 99 ALA A N 1
ATOM 757 C CA . ALA A 1 99 ? -12.943 -8.791 -1.505 1.00 67.25 99 ALA A CA 1
ATOM 758 C C . ALA A 1 99 ? -13.602 -8.218 -0.238 1.00 67.25 99 ALA A C 1
ATOM 760 O O . ALA A 1 99 ? -13.577 -8.882 0.798 1.00 67.25 99 ALA A O 1
ATOM 761 N N . ASN A 1 100 ? -14.131 -6.996 -0.324 1.00 54.44 100 ASN A N 1
ATOM 762 C CA . ASN A 1 100 ? -14.760 -6.272 0.773 1.00 54.44 100 ASN A CA 1
ATOM 763 C C . ASN A 1 100 ? -16.287 -6.373 0.731 1.00 54.44 100 ASN A C 1
ATOM 765 O O . ASN A 1 100 ? -16.849 -6.416 -0.387 1.00 54.44 100 ASN A O 1
#

InterPro domains:
  IPR002347 Short-chain dehydrogenase/reductase SDR [PR00081] (5-22)
  IPR002347 Short-chain dehydrogenase/reductase SDR [PR00081] (51-62)
  IPR036291 NAD(P)-binding domain superfamily [SSF51735] (4-99)
  IPR051468 Fungal Secondary Metabolite SDRs [PTHR43544] (30-99)

Organism: NCBI:txid290746

Secondary structure (DSSP, 8-state):
-----EEESS-SSHHHHHHHHHHT--TT--TT-HHHHHHHHHHHHHH-STT--SEEE----------EETTTEESS--HHHHHHHHIIIIIHHHHHHH--